Protein AF-A0A968NFL7-F1 (afdb_monomer_lite)

Secondary structure (DSSP, 8-state):
-EEEEEE--THHHHTTSPPS-BTB----HHHHHHHHHHTHHHHGGG---HHHHHHHHHHHTSSS-EEEEEEEEE--S-SS--SSHHHHHHHHT--HHHHHHHHHHHHS--TT-SSPPPPGGGEEEEEEB-TTS-B--TT-HHHHHHHHHHHHHHHHHH-TTPEEEEE-----------

Sequence (178 aa):
MNILICNVGSSDLDAGIPAMPAGSTRLSERERAQQVLAAYVRYREQITLPLMSKALGYVQQQPGELLLLVLVASNQADAEPPVGTAEHRHWSSDTCYTAQVVQQRLTEQVVGQAWPPVPLERVVIWEIRDADGDGRNPTDYDGVRRFFERELAELRARYPAATAFLEVTRGTKGADMR

Foldseek 3Di:
DAEEEEEQALVQAPQFDPDDPDPPDRQFSVRVLVVCLVVVVVCLQRRDRVLVLVRQLVRVPDPDDHQAYEYEWFAQPDPDQDPDPVSNNQNSRTCPSVLVSVLVSQQDDDPPRPDDRDPSVRYYYHYQAAPVRGTDRPVPVVSSVVSCVVVVVVVCVVCVPYHYDYRDDDDDPDDPPD

Structure (mmCIF, N/CA/C/O backbone):
data_AF-A0A968NFL7-F1
#
_entry.id   AF-A0A968NFL7-F1
#
loop_
_atom_site.group_PDB
_atom_site.id
_atom_site.type_symbol
_atom_site.label_atom_id
_atom_site.label_alt_id
_atom_site.label_comp_id
_atom_site.label_asym_id
_atom_site.label_entity_id
_atom_site.label_seq_id
_atom_site.pdbx_PDB_ins_code
_atom_site.Cartn_x
_atom_site.Cartn_y
_atom_site.Cartn_z
_atom_site.occupancy
_atom_site.B_iso_or_equiv
_atom_site.auth_seq_id
_atom_site.auth_comp_id
_atom_site.auth_asym_id
_atom_site.auth_atom_id
_atom_site.pdbx_PDB_model_num
ATOM 1 N N . MET A 1 1 ? -13.145 -0.629 16.054 1.00 92.44 1 MET A N 1
ATOM 2 C CA . MET A 1 1 ? -12.173 -1.498 15.360 1.00 92.44 1 MET A CA 1
ATOM 3 C C . MET A 1 1 ? -12.258 -1.112 13.907 1.00 92.44 1 MET A C 1
ATOM 5 O O . MET A 1 1 ? -13.345 -1.195 13.347 1.00 92.44 1 MET A O 1
ATOM 9 N N . ASN A 1 2 ? -11.169 -0.613 13.346 1.00 96.12 2 ASN A N 1
ATOM 10 C CA . ASN A 1 2 ? -11.185 0.097 12.077 1.00 96.12 2 ASN A CA 1
ATOM 11 C C . ASN A 1 2 ? -10.310 -0.640 11.068 1.00 96.12 2 ASN A C 1
ATOM 13 O O . ASN A 1 2 ? -9.245 -1.147 11.421 1.00 96.12 2 ASN A O 1
ATOM 17 N N . ILE A 1 3 ? -10.770 -0.696 9.825 1.00 97.44 3 ILE A N 1
ATOM 18 C CA . ILE A 1 3 ? -10.007 -1.190 8.682 1.00 97.44 3 ILE A CA 1
ATOM 19 C C . ILE A 1 3 ? -9.899 -0.045 7.689 1.00 97.44 3 ILE A C 1
ATOM 21 O O . ILE A 1 3 ? -10.904 0.595 7.391 1.00 97.44 3 ILE A O 1
ATOM 25 N N . LEU A 1 4 ? -8.701 0.217 7.184 1.00 96.19 4 LEU A N 1
ATOM 26 C CA . LEU A 1 4 ? -8.469 1.192 6.125 1.00 96.19 4 LEU A CA 1
ATOM 27 C C . LEU A 1 4 ? -8.097 0.450 4.842 1.00 96.19 4 LEU A C 1
ATOM 29 O O . LEU A 1 4 ? -7.179 -0.359 4.861 1.00 96.19 4 LEU A O 1
ATOM 33 N N . ILE A 1 5 ? -8.792 0.727 3.743 1.00 95.88 5 ILE A N 1
ATOM 34 C CA . ILE A 1 5 ? -8.500 0.181 2.415 1.00 95.88 5 ILE A CA 1
ATOM 35 C C . ILE A 1 5 ? -8.077 1.338 1.516 1.00 95.88 5 ILE A C 1
ATOM 37 O O . ILE A 1 5 ? -8.849 2.280 1.335 1.00 95.88 5 ILE A O 1
ATOM 41 N N . CYS A 1 6 ? -6.867 1.265 0.967 1.00 92.75 6 CYS A N 1
ATOM 42 C CA . CYS A 1 6 ? -6.278 2.305 0.131 1.00 92.75 6 CYS A CA 1
ATOM 43 C C . CYS A 1 6 ? -5.851 1.752 -1.219 1.00 92.75 6 CYS A C 1
ATOM 45 O O . CYS A 1 6 ? -5.170 0.730 -1.280 1.00 92.75 6 CYS A O 1
ATOM 47 N N . ASN A 1 7 ? -6.181 2.471 -2.289 1.00 89.31 7 ASN A N 1
ATOM 48 C CA . ASN A 1 7 ? -5.578 2.207 -3.588 1.00 89.31 7 ASN A CA 1
ATOM 49 C C . ASN A 1 7 ? -4.167 2.790 -3.615 1.00 89.31 7 ASN A C 1
ATOM 51 O O . ASN A 1 7 ? -3.955 3.937 -3.229 1.00 89.31 7 ASN A O 1
ATOM 55 N N . VAL A 1 8 ? -3.207 2.011 -4.099 1.00 87.75 8 VAL A N 1
ATOM 56 C CA . VAL A 1 8 ? -1.834 2.473 -4.284 1.00 87.75 8 VAL A CA 1
ATOM 57 C C . VAL A 1 8 ? -1.703 3.103 -5.665 1.00 87.75 8 VAL A C 1
ATOM 59 O O . VAL A 1 8 ? -1.974 2.454 -6.678 1.00 87.75 8 VAL A O 1
ATOM 62 N N . GLY A 1 9 ? -1.265 4.361 -5.703 1.00 78.31 9 GLY A N 1
ATOM 63 C CA . GLY A 1 9 ? -1.011 5.107 -6.935 1.00 78.31 9 GLY A CA 1
ATOM 64 C C . GLY A 1 9 ? 0.409 5.669 -7.005 1.00 78.31 9 GLY A C 1
ATOM 65 O O . GLY A 1 9 ? 1.085 5.833 -5.992 1.00 78.31 9 GLY A O 1
ATOM 66 N N . SER A 1 10 ? 0.849 6.036 -8.212 1.00 71.81 10 SER A N 1
ATOM 67 C CA . SER A 1 10 ? 2.199 6.577 -8.459 1.00 71.81 10 SER A CA 1
ATOM 68 C C . SER A 1 10 ? 2.503 7.868 -7.686 1.00 71.81 10 SER A C 1
ATOM 70 O O . SER A 1 10 ? 3.653 8.152 -7.341 1.00 71.81 10 SER A O 1
ATOM 72 N N . SER A 1 11 ? 1.460 8.641 -7.365 1.00 73.31 11 SER A N 1
ATOM 73 C CA . SER A 1 11 ? 1.576 9.910 -6.645 1.00 73.31 11 SER A CA 1
ATOM 74 C C . SER A 1 11 ? 2.112 9.766 -5.221 1.00 73.31 11 SER A C 1
ATOM 76 O O . SER A 1 11 ? 2.626 10.747 -4.683 1.00 73.31 11 SER A O 1
ATOM 78 N N . ASP A 1 12 ? 2.047 8.574 -4.618 1.00 70.62 12 ASP A N 1
ATOM 79 C CA . ASP A 1 12 ? 2.616 8.348 -3.287 1.00 70.62 12 ASP A CA 1
ATOM 80 C C . ASP A 1 12 ? 4.156 8.391 -3.273 1.00 70.62 12 ASP A C 1
ATOM 82 O O . ASP A 1 12 ? 4.751 8.673 -2.229 1.00 70.62 12 ASP A O 1
ATOM 86 N N . LEU A 1 13 ? 4.800 8.193 -4.432 1.00 73.69 13 LEU A N 1
ATOM 87 C CA . LEU A 1 13 ? 6.257 8.282 -4.608 1.00 73.69 13 LEU A CA 1
ATOM 88 C C . LEU A 1 13 ? 6.714 9.544 -5.364 1.00 73.69 13 LEU A C 1
ATOM 90 O O . LEU A 1 13 ? 7.896 9.882 -5.333 1.00 73.69 13 LEU A O 1
ATOM 94 N N . ASP A 1 14 ? 5.808 10.247 -6.054 1.00 66.31 14 ASP A N 1
ATOM 95 C CA . ASP A 1 14 ? 6.144 11.408 -6.903 1.00 66.31 14 ASP A CA 1
ATOM 96 C C . ASP A 1 14 ? 6.576 12.649 -6.109 1.00 66.31 14 ASP A C 1
ATOM 98 O O . ASP A 1 14 ? 7.376 13.457 -6.585 1.00 66.31 14 ASP A O 1
ATOM 102 N N . ALA A 1 15 ? 6.067 12.813 -4.888 1.00 55.12 15 ALA A N 1
ATOM 103 C CA . ALA A 1 15 ? 6.338 13.979 -4.057 1.00 55.12 15 ALA A CA 1
ATOM 104 C C . ALA A 1 15 ? 7.567 13.753 -3.162 1.00 55.12 15 ALA A C 1
ATOM 106 O O . ALA A 1 15 ? 7.431 13.442 -1.980 1.00 55.12 15 ALA A O 1
ATOM 107 N N . GLY A 1 16 ? 8.768 13.934 -3.717 1.00 53.50 16 GLY A N 1
ATOM 108 C CA . GLY A 1 16 ? 9.985 14.130 -2.915 1.00 53.50 16 GLY A CA 1
ATOM 109 C C . GLY A 1 16 ? 11.213 13.343 -3.357 1.00 53.50 16 GLY A C 1
ATOM 110 O O . GLY A 1 16 ? 12.323 13.746 -3.017 1.00 53.50 16 GLY A O 1
ATOM 111 N N . ILE A 1 17 ? 11.051 12.281 -4.149 1.00 64.25 17 ILE A N 1
ATOM 112 C CA . ILE A 1 17 ? 12.184 11.522 -4.689 1.00 64.25 17 ILE A CA 1
ATOM 113 C C . ILE A 1 17 ? 12.737 12.301 -5.894 1.00 64.25 17 ILE A C 1
ATOM 115 O O . ILE A 1 17 ? 11.985 12.528 -6.847 1.00 64.25 17 ILE A O 1
ATOM 119 N N . PRO A 1 18 ? 14.012 12.750 -5.880 1.00 55.53 18 PRO A N 1
ATOM 120 C CA . PRO A 1 18 ? 14.609 13.464 -6.998 1.00 55.53 18 PRO A CA 1
ATOM 121 C C . PRO A 1 18 ? 14.381 12.695 -8.291 1.00 55.53 18 PRO A C 1
ATOM 123 O O . PRO A 1 18 ? 14.526 11.469 -8.310 1.00 55.53 18 PRO A O 1
ATOM 126 N N . ALA A 1 19 ? 14.069 13.416 -9.371 1.00 56.41 19 ALA A N 1
ATOM 127 C CA . ALA A 1 19 ? 14.115 12.829 -10.699 1.00 56.41 19 ALA A CA 1
ATOM 128 C C . ALA A 1 19 ? 15.461 12.107 -10.837 1.00 56.41 19 ALA A C 1
ATOM 130 O O . ALA A 1 19 ? 16.521 12.706 -10.623 1.00 56.41 19 ALA A O 1
ATOM 131 N N . MET A 1 20 ? 15.402 10.807 -11.127 1.00 53.69 20 MET A N 1
ATOM 132 C CA . MET A 1 20 ? 16.585 10.023 -11.464 1.00 53.69 20 MET A CA 1
ATOM 133 C C . MET A 1 20 ? 17.399 10.781 -12.527 1.00 53.69 20 MET A C 1
ATOM 135 O O . MET A 1 20 ? 16.803 11.531 -13.307 1.00 53.69 20 MET A O 1
ATOM 139 N N . PRO A 1 21 ? 18.743 10.659 -12.530 1.00 48.69 21 PRO A N 1
ATOM 140 C CA . PRO A 1 21 ? 19.649 11.558 -13.242 1.00 48.69 21 PRO A CA 1
ATOM 141 C C . PRO A 1 21 ? 19.127 11.953 -14.625 1.00 48.69 21 PRO A C 1
ATOM 143 O O . PRO A 1 21 ? 18.772 11.083 -15.428 1.00 48.69 21 PRO A O 1
ATOM 146 N N . ALA A 1 22 ? 19.066 13.264 -14.883 1.00 39.91 22 ALA A N 1
ATOM 147 C CA . ALA A 1 22 ? 18.628 13.818 -16.158 1.00 39.91 22 ALA A CA 1
ATOM 148 C C . ALA A 1 22 ? 19.474 13.209 -17.289 1.00 39.91 22 ALA A C 1
ATOM 150 O O . ALA A 1 22 ? 20.675 13.454 -17.368 1.00 39.91 22 ALA A O 1
ATOM 151 N N . GLY A 1 23 ? 18.857 12.359 -18.112 1.00 44.19 23 GLY A N 1
ATOM 152 C CA . GLY A 1 23 ? 19.540 11.550 -19.130 1.00 44.19 23 GLY A CA 1
ATOM 153 C C . GLY A 1 23 ? 19.205 10.059 -19.067 1.00 44.19 23 GLY A C 1
ATOM 154 O O . GLY A 1 23 ? 19.387 9.358 -20.058 1.00 44.19 23 GLY A O 1
ATOM 155 N N . SER A 1 24 ? 18.652 9.578 -17.951 1.00 47.16 24 SER A N 1
ATOM 156 C CA . SER A 1 24 ? 17.962 8.287 -17.918 1.00 47.16 24 SER A CA 1
ATOM 157 C C . SER A 1 24 ? 16.611 8.426 -18.624 1.00 47.16 24 SER A C 1
ATOM 159 O O . SER A 1 24 ? 15.865 9.379 -18.393 1.00 47.16 24 SER A O 1
ATOM 161 N N . THR A 1 25 ? 16.307 7.512 -19.544 1.00 52.31 25 THR A N 1
ATOM 162 C CA . THR A 1 25 ? 14.960 7.338 -20.100 1.00 52.31 25 THR A CA 1
ATOM 163 C C . THR A 1 25 ? 13.935 7.381 -18.971 1.00 52.31 25 THR A C 1
ATOM 165 O O . THR A 1 25 ? 14.189 6.834 -17.901 1.00 52.31 25 THR A O 1
ATOM 168 N N . ARG A 1 26 ? 12.807 8.066 -19.194 1.00 69.31 26 ARG A N 1
ATOM 169 C CA . ARG A 1 26 ? 11.723 8.248 -18.218 1.00 69.31 26 ARG A CA 1
ATOM 170 C C . ARG A 1 26 ? 11.315 6.868 -17.683 1.00 69.31 26 ARG A C 1
ATOM 172 O O . ARG A 1 26 ? 10.611 6.150 -18.384 1.00 69.31 26 ARG A O 1
ATOM 179 N N . LEU A 1 27 ? 11.836 6.489 -16.512 1.00 73.81 27 LEU A N 1
ATOM 180 C CA . LEU A 1 27 ? 11.576 5.185 -15.904 1.00 73.81 27 LEU A CA 1
ATOM 181 C C . LEU A 1 27 ? 10.069 5.015 -15.751 1.00 73.81 27 LEU A C 1
ATOM 183 O O . LEU A 1 27 ? 9.362 5.972 -15.418 1.00 73.81 27 LEU A O 1
ATOM 187 N N . SER A 1 28 ? 9.591 3.807 -16.006 1.00 84.06 28 SER A N 1
ATOM 188 C CA . SER A 1 28 ? 8.212 3.450 -15.718 1.00 84.06 28 SER A CA 1
ATOM 189 C C . SER A 1 28 ? 7.932 3.446 -14.212 1.00 84.06 28 SER A C 1
ATOM 191 O O . SER A 1 28 ? 8.858 3.484 -13.397 1.00 84.06 28 SER A O 1
ATOM 193 N N . GLU A 1 29 ? 6.654 3.407 -13.826 1.00 86.00 29 GLU A N 1
ATOM 194 C CA . GLU A 1 29 ? 6.265 3.359 -12.411 1.00 86.00 29 GLU A CA 1
ATOM 195 C C . GLU A 1 29 ? 6.878 2.144 -11.719 1.00 86.00 29 GLU A C 1
ATOM 197 O O . GLU A 1 29 ? 7.522 2.280 -10.677 1.00 86.00 29 GLU A O 1
ATOM 202 N N . ARG A 1 30 ? 6.751 0.978 -12.360 1.00 87.94 30 ARG A N 1
ATOM 203 C CA . ARG A 1 30 ? 7.283 -0.289 -11.867 1.00 87.94 30 ARG A CA 1
ATOM 204 C C . ARG A 1 30 ? 8.796 -0.215 -11.648 1.00 87.94 30 ARG A C 1
ATOM 206 O O . ARG A 1 30 ? 9.269 -0.505 -10.551 1.00 87.94 30 ARG A O 1
ATOM 213 N N . GLU A 1 31 ? 9.552 0.236 -12.651 1.00 86.69 31 GLU A N 1
ATOM 214 C CA . GLU A 1 31 ? 11.018 0.356 -12.570 1.00 86.69 31 GLU A CA 1
ATOM 215 C C . GLU A 1 31 ? 11.456 1.370 -11.511 1.00 86.69 31 GLU A C 1
ATOM 217 O O . GLU A 1 31 ? 12.398 1.131 -10.751 1.00 86.69 31 GLU A O 1
ATOM 222 N N . ARG A 1 32 ? 10.767 2.513 -11.439 1.00 86.19 32 ARG A N 1
ATOM 223 C CA . ARG A 1 32 ? 11.049 3.547 -10.445 1.00 86.19 32 ARG A CA 1
ATOM 224 C C . ARG A 1 32 ? 10.835 3.008 -9.035 1.00 86.19 32 ARG A C 1
ATOM 226 O O . ARG A 1 32 ? 11.717 3.156 -8.193 1.00 86.19 32 ARG A O 1
ATOM 233 N N . ALA A 1 33 ? 9.703 2.358 -8.781 1.00 89.69 33 ALA A N 1
ATOM 234 C CA . ALA A 1 33 ? 9.397 1.782 -7.480 1.00 89.69 33 ALA A CA 1
ATOM 235 C C . ALA A 1 33 ? 10.380 0.665 -7.097 1.00 89.69 33 ALA A C 1
ATOM 237 O O . ALA A 1 33 ? 10.831 0.629 -5.955 1.00 89.69 33 ALA A O 1
ATOM 238 N N . GLN A 1 34 ? 10.797 -0.182 -8.046 1.00 90.75 34 GLN A N 1
ATOM 239 C CA . GLN A 1 34 ? 11.845 -1.187 -7.819 1.00 90.75 34 GLN A CA 1
ATOM 240 C C . GLN A 1 34 ? 13.178 -0.553 -7.401 1.00 90.75 34 GLN A C 1
ATOM 242 O O . GLN A 1 34 ? 13.811 -1.018 -6.453 1.00 90.75 34 GLN A O 1
ATOM 247 N N . GLN A 1 35 ? 13.608 0.522 -8.069 1.00 89.00 35 GLN A N 1
ATOM 248 C CA . GLN A 1 35 ? 14.843 1.224 -7.705 1.00 89.00 35 GLN A CA 1
ATOM 249 C C . GLN A 1 35 ? 14.745 1.890 -6.332 1.00 89.00 35 GLN A C 1
ATOM 251 O O . GLN A 1 35 ? 15.689 1.817 -5.543 1.00 89.00 35 GLN A O 1
ATOM 256 N N . VAL A 1 36 ? 13.603 2.513 -6.030 1.00 89.38 36 VAL A N 1
ATOM 257 C CA . VAL A 1 36 ? 13.347 3.106 -4.714 1.00 89.38 36 VAL A CA 1
ATOM 258 C C . VAL A 1 36 ? 13.368 2.031 -3.636 1.00 89.38 36 VAL A C 1
ATOM 260 O O . VAL A 1 36 ? 14.016 2.238 -2.618 1.00 89.38 36 VAL A O 1
ATOM 263 N N . LEU A 1 37 ? 12.739 0.878 -3.867 1.00 91.25 37 LEU A N 1
ATOM 264 C CA . LEU A 1 37 ? 12.738 -0.246 -2.933 1.00 91.25 37 LEU A CA 1
ATOM 265 C C . LEU A 1 37 ? 14.157 -0.788 -2.701 1.00 91.25 37 LEU A C 1
ATOM 267 O O . LEU A 1 37 ? 14.580 -0.952 -1.558 1.00 91.25 37 LEU A O 1
ATOM 271 N N . ALA A 1 38 ? 14.932 -0.987 -3.770 1.00 91.69 38 ALA A N 1
ATOM 272 C CA . ALA A 1 38 ? 16.313 -1.468 -3.685 1.00 91.69 38 ALA A CA 1
ATOM 273 C C . ALA A 1 38 ? 17.245 -0.495 -2.938 1.00 91.69 38 ALA A C 1
ATOM 275 O O . ALA A 1 38 ? 18.203 -0.916 -2.290 1.00 91.69 38 ALA A O 1
ATOM 276 N N . ALA A 1 39 ? 16.963 0.806 -3.004 1.00 90.00 39 ALA A N 1
ATOM 277 C CA . ALA A 1 39 ? 17.716 1.858 -2.329 1.00 90.00 39 ALA A CA 1
ATOM 278 C C . ALA A 1 39 ? 16.895 2.547 -1.224 1.00 90.00 39 ALA A C 1
ATOM 280 O O . ALA A 1 39 ? 17.114 3.723 -0.931 1.00 90.00 39 ALA A O 1
ATOM 281 N N . TYR A 1 40 ? 15.973 1.824 -0.581 1.00 90.12 40 TYR A N 1
ATOM 282 C CA . TYR A 1 40 ? 14.962 2.411 0.304 1.00 90.12 40 TYR A CA 1
ATOM 283 C C . TYR A 1 40 ? 15.561 3.289 1.410 1.00 90.12 40 TYR A C 1
ATOM 285 O O . TYR A 1 40 ? 15.124 4.421 1.610 1.00 90.12 40 TYR A O 1
ATOM 293 N N . VAL A 1 41 ? 16.632 2.833 2.070 1.00 90.19 41 VAL A N 1
ATOM 294 C CA . VAL A 1 41 ? 17.308 3.589 3.144 1.00 90.19 41 VAL A CA 1
ATOM 295 C C . VAL A 1 41 ? 17.763 4.979 2.682 1.00 90.19 41 VAL A C 1
ATOM 297 O O . VAL A 1 41 ? 17.712 5.926 3.463 1.00 90.19 41 VAL A O 1
ATOM 300 N N . ARG A 1 42 ? 18.165 5.122 1.413 1.00 87.56 42 ARG A N 1
ATOM 301 C CA . ARG A 1 42 ? 18.588 6.400 0.823 1.00 87.56 42 ARG A CA 1
ATOM 302 C C . ARG A 1 42 ? 17.417 7.360 0.616 1.00 87.56 42 ARG A C 1
ATOM 304 O O . ARG A 1 42 ? 17.612 8.570 0.697 1.00 87.56 42 ARG A O 1
ATOM 311 N N . TYR A 1 43 ? 16.234 6.832 0.311 1.00 86.06 43 TYR A N 1
ATOM 312 C CA . TYR A 1 43 ? 15.079 7.622 -0.114 1.00 86.06 43 TYR A CA 1
ATOM 313 C C . TYR A 1 43 ? 14.002 7.781 0.964 1.00 86.06 43 TYR A C 1
ATOM 315 O O . TYR A 1 43 ? 13.178 8.678 0.844 1.00 86.06 43 TYR A O 1
ATOM 323 N N . ARG A 1 44 ? 14.003 6.976 2.033 1.00 87.00 44 ARG A N 1
ATOM 324 C CA . ARG A 1 44 ? 12.902 6.898 3.015 1.00 87.00 44 ARG A CA 1
ATOM 325 C C . ARG A 1 44 ? 12.453 8.231 3.625 1.00 87.00 44 ARG A C 1
ATOM 327 O O . ARG A 1 44 ? 11.265 8.413 3.870 1.00 87.00 44 ARG A O 1
ATOM 334 N N . GLU A 1 45 ? 13.370 9.177 3.835 1.00 85.06 45 GLU A N 1
ATOM 335 C CA . GLU A 1 45 ? 13.054 10.509 4.384 1.00 85.06 45 GLU A CA 1
ATOM 336 C C . GLU A 1 45 ? 12.332 11.417 3.375 1.00 85.06 45 GLU A C 1
ATOM 338 O O . GLU A 1 45 ? 11.653 12.362 3.761 1.00 85.06 45 GLU A O 1
ATOM 343 N N . GLN A 1 46 ? 12.452 11.113 2.083 1.00 84.12 46 GLN A N 1
ATOM 344 C CA . GLN A 1 46 ? 11.829 11.845 0.980 1.00 84.12 46 GLN A CA 1
ATOM 345 C C . GLN A 1 46 ? 10.461 11.267 0.588 1.00 84.12 46 GLN A C 1
ATOM 347 O O . GLN A 1 46 ? 9.739 11.883 -0.191 1.00 84.12 46 GLN A O 1
ATOM 352 N N . ILE A 1 47 ? 10.089 10.091 1.107 1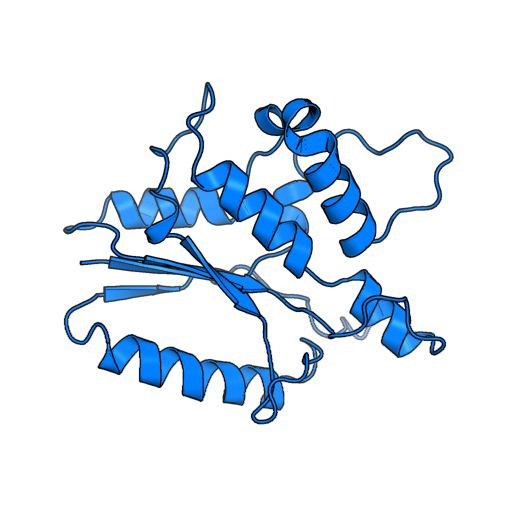.00 85.38 47 ILE A N 1
ATOM 353 C CA . ILE A 1 47 ? 8.806 9.443 0.816 1.00 85.38 47 ILE A CA 1
ATOM 354 C C . ILE A 1 47 ? 7.734 10.035 1.736 1.00 85.38 47 ILE A C 1
ATOM 356 O O . ILE A 1 47 ? 7.771 9.836 2.956 1.00 85.38 47 ILE A O 1
ATOM 360 N N . THR A 1 48 ? 6.779 10.757 1.143 1.00 78.62 48 THR A N 1
ATOM 361 C CA . THR A 1 48 ? 5.788 11.574 1.867 1.00 78.62 48 THR A CA 1
ATOM 362 C C . THR A 1 48 ? 4.368 10.996 1.897 1.00 78.62 48 THR A C 1
ATOM 364 O O . THR A 1 48 ? 3.562 11.469 2.693 1.00 78.62 48 THR A O 1
ATOM 367 N N . LEU A 1 49 ? 4.058 9.967 1.095 1.00 85.25 49 LEU A N 1
ATOM 368 C CA . LEU A 1 49 ? 2.764 9.253 1.063 1.00 85.25 49 LEU A CA 1
ATOM 369 C C . LEU A 1 49 ? 1.508 10.159 1.054 1.00 85.25 49 LEU A C 1
ATOM 371 O O . LEU A 1 49 ? 0.589 9.934 1.850 1.00 85.25 49 LEU A O 1
ATOM 375 N N . PRO A 1 50 ? 1.435 11.226 0.240 1.00 77.38 50 PRO A N 1
ATOM 376 C CA . PRO A 1 50 ? 0.427 12.280 0.374 1.00 77.38 50 PRO A CA 1
ATOM 377 C C . PRO A 1 50 ? -1.035 11.812 0.314 1.00 77.38 50 PRO A C 1
ATOM 379 O O . PRO A 1 50 ? -1.892 12.476 0.911 1.00 77.38 50 PRO A O 1
ATOM 382 N N . LEU A 1 51 ? -1.340 10.715 -0.390 1.00 78.12 51 LEU A N 1
ATOM 383 C CA . LEU A 1 51 ? -2.708 10.194 -0.486 1.00 78.12 51 LEU A CA 1
ATOM 384 C C . LEU A 1 51 ? -3.072 9.449 0.801 1.00 78.12 51 LEU A C 1
ATOM 386 O O . LEU A 1 51 ? -4.037 9.788 1.491 1.00 78.12 51 LEU A O 1
ATOM 390 N N . MET A 1 52 ? -2.221 8.507 1.194 1.00 83.25 52 MET A N 1
ATOM 391 C CA . MET A 1 52 ? -2.457 7.652 2.353 1.00 83.25 52 MET A CA 1
ATOM 392 C C . MET A 1 52 ? -2.349 8.360 3.699 1.00 83.25 52 MET A C 1
ATOM 394 O O . MET A 1 52 ? -3.093 8.039 4.624 1.00 83.25 52 MET A O 1
ATOM 398 N N . SER A 1 53 ? -1.474 9.356 3.800 1.00 82.88 53 SER A N 1
ATOM 399 C CA . SER A 1 53 ? -1.262 10.172 5.001 1.00 82.88 53 SER A CA 1
ATOM 400 C C . SER A 1 53 ? -2.561 10.726 5.586 1.00 82.88 53 SER A C 1
ATOM 402 O O . SER A 1 53 ? -2.798 10.684 6.793 1.00 82.88 53 SER A O 1
ATOM 404 N N . LYS A 1 54 ? -3.430 11.247 4.711 1.00 85.44 54 LYS A N 1
ATOM 405 C CA . LYS A 1 54 ? -4.687 11.891 5.105 1.00 85.44 54 LYS A CA 1
ATOM 406 C C . LYS A 1 54 ? -5.710 10.869 5.576 1.00 85.44 54 LYS A C 1
ATOM 408 O O . LYS A 1 54 ? -6.345 11.076 6.607 1.00 85.44 54 LYS A O 1
ATOM 413 N N . ALA A 1 55 ? -5.849 9.772 4.835 1.00 89.25 55 ALA A N 1
ATOM 414 C CA . ALA A 1 55 ? -6.773 8.701 5.178 1.00 89.25 55 ALA A CA 1
ATOM 415 C C . ALA A 1 55 ? -6.371 8.019 6.491 1.00 89.25 55 ALA A C 1
ATOM 417 O O . ALA A 1 55 ? -7.207 7.842 7.375 1.00 89.25 55 ALA A O 1
ATOM 418 N N . LEU A 1 56 ? -5.081 7.722 6.662 1.00 90.69 56 LEU A N 1
ATOM 419 C CA . LEU A 1 56 ? -4.557 7.125 7.885 1.00 90.69 56 LEU A CA 1
ATOM 420 C C . LEU A 1 56 ? -4.734 8.053 9.090 1.00 90.69 56 LEU A C 1
ATOM 422 O O . LEU A 1 56 ? -5.260 7.618 10.114 1.00 90.69 56 LEU A O 1
ATOM 426 N N . GLY A 1 57 ? -4.381 9.335 8.946 1.00 89.19 57 GLY A N 1
ATOM 427 C CA . GLY A 1 57 ? -4.590 10.330 9.995 1.00 89.19 57 GLY A CA 1
ATOM 428 C C . GLY A 1 57 ? -6.062 10.461 10.397 1.00 89.19 57 GLY A C 1
ATOM 429 O O . GLY A 1 57 ? -6.371 10.514 11.584 1.00 89.19 57 GLY A O 1
ATOM 430 N N . TYR A 1 58 ? -6.985 10.438 9.430 1.00 90.19 58 TYR A N 1
ATOM 431 C CA . TYR A 1 58 ? -8.422 10.458 9.707 1.00 90.19 58 TYR A CA 1
ATOM 432 C C . TYR A 1 58 ? -8.897 9.204 10.456 1.00 90.19 58 TYR A C 1
ATOM 434 O O . TYR A 1 58 ? -9.610 9.328 11.451 1.00 90.19 58 TYR A O 1
ATOM 442 N N . VAL A 1 59 ? -8.501 8.003 10.013 1.00 92.50 59 VAL A N 1
ATOM 443 C CA . VAL A 1 59 ? -8.919 6.733 10.637 1.00 92.50 59 VAL A CA 1
ATOM 444 C C . VAL A 1 59 ? -8.382 6.597 12.060 1.00 92.50 59 VAL A C 1
ATOM 446 O O . VAL A 1 59 ? -9.096 6.115 12.937 1.00 92.50 59 VAL A O 1
ATOM 449 N N . GLN A 1 60 ? -7.160 7.060 12.318 1.00 90.56 60 GLN A N 1
ATOM 450 C CA . GLN A 1 60 ? -6.570 7.053 13.660 1.00 90.56 60 GLN A CA 1
ATOM 451 C C . GLN A 1 60 ? -7.253 8.029 14.631 1.00 90.56 60 GLN A C 1
ATOM 453 O O . GLN A 1 60 ? -7.134 7.860 15.841 1.00 90.56 60 GLN A O 1
ATOM 458 N N . GLN A 1 61 ? -7.990 9.022 14.124 1.00 91.38 61 GLN A N 1
ATOM 459 C CA . GLN A 1 61 ? -8.823 9.912 14.940 1.00 91.38 61 GLN A CA 1
ATOM 460 C C . GLN A 1 61 ? -10.212 9.326 15.237 1.00 91.38 61 GLN A C 1
ATOM 462 O O . GLN A 1 61 ? -10.942 9.879 16.060 1.00 91.38 61 GLN A O 1
ATOM 467 N N . GLN A 1 62 ? -10.601 8.227 14.582 1.00 93.88 62 GLN A N 1
ATOM 468 C CA . GLN A 1 62 ? -11.891 7.585 14.825 1.00 93.88 62 GLN A CA 1
ATOM 469 C C . GLN A 1 62 ? -11.849 6.703 16.079 1.00 93.88 62 GLN A C 1
ATOM 471 O O . GLN A 1 62 ? -10.807 6.128 16.398 1.00 93.88 62 GLN A O 1
ATOM 476 N N . PRO A 1 63 ? -12.984 6.519 16.779 1.00 92.50 63 PRO A N 1
ATOM 477 C CA . PRO A 1 63 ? -13.058 5.583 17.891 1.00 92.50 63 PRO A CA 1
ATOM 478 C C . PRO A 1 63 ? -12.645 4.160 17.490 1.00 92.50 63 PRO A C 1
ATOM 480 O O . PRO A 1 63 ? -13.131 3.587 16.511 1.00 92.50 63 PRO A O 1
ATOM 483 N N . GLY A 1 64 ? -11.787 3.559 18.312 1.00 91.88 64 GLY A N 1
ATOM 484 C CA . GLY A 1 64 ? -11.309 2.192 18.1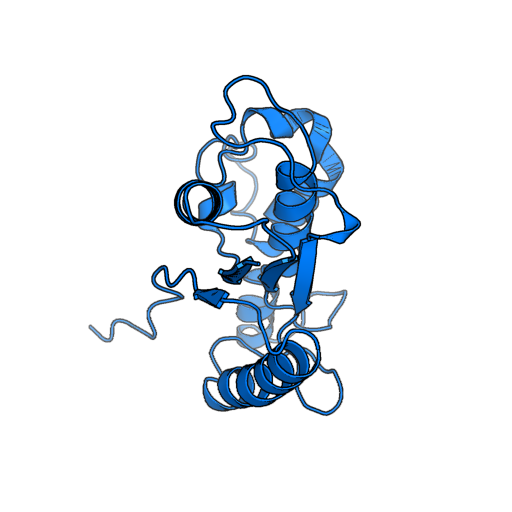44 1.00 91.88 64 GLY A CA 1
ATOM 485 C C . GLY A 1 64 ? -9.983 2.077 17.393 1.00 91.88 64 GLY A C 1
ATOM 486 O O . GLY A 1 64 ? -9.545 2.961 16.673 1.00 91.88 64 GLY A O 1
ATOM 487 N N . GLU A 1 65 ? -9.334 0.938 17.588 1.00 93.62 65 GLU A N 1
ATOM 488 C CA . GLU A 1 65 ? -8.011 0.657 17.038 1.00 93.62 65 GLU A CA 1
ATOM 489 C C . GLU A 1 65 ? -8.047 0.372 15.529 1.00 93.62 65 GLU A C 1
ATOM 491 O O . GLU A 1 65 ? -8.979 -0.280 15.043 1.00 93.62 65 GLU A O 1
ATOM 496 N N . LEU A 1 66 ? -7.007 0.810 14.808 1.00 95.00 66 LEU A N 1
ATOM 497 C CA . LEU A 1 66 ? -6.713 0.347 13.451 1.00 95.00 66 LEU A CA 1
ATOM 498 C C . LEU A 1 66 ? -6.244 -1.113 13.507 1.00 95.00 66 LEU A C 1
ATOM 500 O O . LEU A 1 66 ? -5.124 -1.407 13.933 1.00 95.00 66 LEU A O 1
ATOM 504 N N . LEU A 1 67 ? -7.116 -2.018 13.072 1.00 96.50 67 LEU A N 1
ATOM 505 C CA . LEU A 1 67 ? -6.846 -3.452 13.019 1.00 96.50 67 LEU A CA 1
ATOM 506 C C . LEU A 1 67 ? -6.040 -3.849 11.788 1.00 96.50 67 LEU A C 1
ATOM 508 O O . LEU A 1 67 ? -5.180 -4.719 11.879 1.00 96.50 67 LEU A O 1
ATOM 512 N N . LEU A 1 68 ? -6.376 -3.259 10.641 1.00 97.44 68 LEU A N 1
ATOM 513 C CA . LEU A 1 68 ? -5.840 -3.652 9.347 1.00 97.44 68 LEU A CA 1
ATOM 514 C C . LEU A 1 68 ? -5.799 -2.449 8.404 1.00 97.44 68 LEU A C 1
ATOM 516 O O . LEU A 1 68 ? -6.755 -1.675 8.321 1.00 97.44 68 LEU A O 1
ATOM 520 N N . LEU A 1 69 ? -4.702 -2.328 7.675 1.00 96.88 69 LEU A N 1
ATOM 521 C CA . LEU A 1 69 ? -4.506 -1.431 6.554 1.00 96.88 69 LEU A CA 1
ATOM 522 C C . LEU A 1 69 ? -4.267 -2.295 5.316 1.00 96.88 69 LEU A C 1
ATOM 524 O O . LEU A 1 69 ? -3.329 -3.087 5.267 1.00 96.88 69 LEU A O 1
ATOM 528 N N . VAL A 1 70 ? -5.140 -2.155 4.331 1.00 97.31 70 VAL A N 1
ATOM 529 C CA . VAL A 1 70 ? -5.102 -2.881 3.068 1.00 97.31 70 VAL A CA 1
ATOM 530 C C . VAL A 1 70 ? -4.592 -1.942 1.982 1.00 97.31 70 VAL A C 1
ATOM 532 O O . VAL A 1 70 ? -5.193 -0.898 1.733 1.00 97.31 70 VAL A O 1
ATOM 535 N N . LEU A 1 71 ? -3.497 -2.321 1.333 1.00 95.31 71 LEU A N 1
ATOM 536 C CA . LEU A 1 71 ? -2.924 -1.645 0.174 1.00 95.31 71 LEU A CA 1
ATOM 537 C C . LEU A 1 71 ? -3.336 -2.396 -1.087 1.00 95.31 71 LEU A C 1
ATOM 539 O O . LEU A 1 71 ? -2.861 -3.502 -1.321 1.00 95.31 71 LEU A O 1
ATOM 543 N N . VAL A 1 72 ? -4.212 -1.817 -1.897 1.00 93.50 72 VAL A N 1
ATOM 544 C CA . VAL A 1 72 ? -4.652 -2.422 -3.155 1.00 93.50 72 VAL A CA 1
ATOM 545 C C . VAL A 1 72 ? -3.727 -1.975 -4.278 1.00 93.50 72 VAL A C 1
ATOM 547 O O . VAL A 1 72 ? -3.589 -0.780 -4.535 1.00 93.50 72 VAL A O 1
ATOM 550 N N . ALA A 1 73 ? -3.101 -2.934 -4.949 1.00 91.88 73 ALA A N 1
ATOM 551 C CA . ALA A 1 73 ? -2.103 -2.700 -5.980 1.00 91.88 73 ALA A CA 1
ATOM 552 C C . ALA A 1 73 ? -2.377 -3.551 -7.219 1.00 91.88 73 ALA A C 1
ATOM 554 O O . ALA A 1 73 ? -2.940 -4.641 -7.127 1.00 91.88 73 ALA A O 1
ATOM 555 N N . SER A 1 74 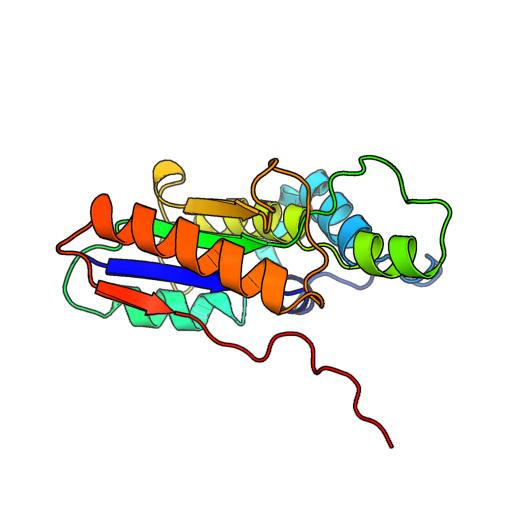? -1.949 -3.083 -8.386 1.00 89.50 74 SER A N 1
ATOM 556 C CA . SER A 1 74 ? -1.942 -3.923 -9.582 1.00 89.50 74 SER A CA 1
ATOM 557 C C . SER A 1 74 ? -0.627 -4.685 -9.693 1.00 89.50 74 SER A C 1
ATOM 559 O O . SER A 1 74 ? 0.437 -4.172 -9.336 1.00 89.50 74 SER A O 1
ATOM 561 N N . ASN A 1 75 ? -0.714 -5.923 -10.168 1.00 88.00 75 ASN A N 1
ATOM 562 C CA . ASN A 1 75 ? 0.446 -6.744 -10.475 1.00 88.00 75 ASN A CA 1
ATOM 563 C C . ASN A 1 75 ? 0.099 -7.666 -11.639 1.00 88.00 75 ASN A C 1
ATOM 565 O O . ASN A 1 75 ? -0.526 -8.703 -11.438 1.00 88.00 75 ASN A O 1
ATOM 569 N N . GLN A 1 76 ? 0.475 -7.295 -12.854 1.00 77.19 76 GLN A N 1
ATOM 570 C CA . GLN A 1 76 ? 0.448 -8.206 -13.986 1.00 77.19 76 GLN A CA 1
ATOM 571 C C . GLN A 1 76 ? 1.592 -9.199 -13.764 1.00 77.19 76 GLN A C 1
ATOM 573 O O . GLN A 1 76 ? 2.740 -8.790 -13.611 1.00 77.19 76 GLN A O 1
ATOM 578 N N . ALA A 1 77 ? 1.262 -10.487 -13.630 1.00 66.19 77 ALA A N 1
ATOM 579 C CA . ALA A 1 77 ? 2.095 -11.529 -13.011 1.00 66.19 77 ALA A CA 1
ATOM 580 C C . ALA A 1 77 ? 3.438 -11.836 -13.718 1.00 66.19 77 ALA A C 1
ATOM 582 O O . ALA A 1 77 ? 4.153 -12.755 -13.317 1.00 66.19 77 ALA A O 1
ATOM 583 N N . ASP A 1 78 ? 3.809 -11.060 -14.732 1.00 65.88 78 ASP A N 1
ATOM 584 C CA . ASP A 1 78 ? 5.022 -11.246 -15.507 1.00 65.88 78 ASP A CA 1
ATOM 585 C C . ASP A 1 78 ? 6.237 -10.637 -14.788 1.00 65.88 78 ASP A C 1
ATOM 587 O O . ASP A 1 78 ? 6.300 -9.444 -14.466 1.00 65.88 78 ASP A O 1
ATOM 591 N N . ALA A 1 79 ? 7.242 -11.476 -14.531 1.00 63.28 79 ALA A N 1
ATOM 592 C CA . ALA A 1 79 ? 8.533 -11.032 -14.003 1.00 63.28 79 ALA A CA 1
ATOM 593 C C . ALA A 1 79 ? 9.322 -10.202 -15.033 1.00 63.28 79 ALA A C 1
ATOM 595 O O . ALA A 1 79 ? 10.119 -9.343 -14.651 1.00 63.28 79 ALA A O 1
ATOM 596 N N . GLU A 1 80 ? 9.071 -10.434 -16.323 1.00 74.88 80 GLU A N 1
ATOM 597 C CA . GLU A 1 80 ? 9.703 -9.749 -17.448 1.00 74.88 80 GLU A CA 1
ATOM 598 C C . GLU A 1 80 ? 8.685 -8.879 -18.203 1.00 74.88 80 GLU A C 1
ATOM 600 O O . GLU A 1 80 ? 7.496 -9.202 -18.210 1.00 74.88 80 GLU A O 1
ATOM 605 N N . PRO A 1 81 ? 9.118 -7.782 -18.851 1.00 77.62 81 PRO A N 1
ATOM 606 C CA . PRO A 1 81 ? 8.218 -6.956 -19.641 1.00 77.62 81 PRO A CA 1
ATOM 607 C C . PRO A 1 81 ? 7.647 -7.766 -20.817 1.00 77.62 81 PRO A C 1
ATOM 609 O O . PRO A 1 81 ? 8.419 -8.351 -21.584 1.00 77.62 81 PRO A O 1
ATOM 612 N N . PRO A 1 82 ? 6.322 -7.783 -21.021 1.00 80.69 82 PRO A N 1
ATOM 613 C CA . PRO A 1 82 ? 5.729 -8.477 -22.155 1.00 80.69 82 PRO A CA 1
ATOM 614 C C . PRO A 1 82 ? 6.134 -7.819 -23.484 1.00 80.69 82 PRO A C 1
ATOM 616 O O . PRO A 1 82 ? 6.375 -6.614 -23.570 1.00 80.69 82 PRO A O 1
ATOM 619 N N . VAL A 1 83 ? 6.186 -8.624 -24.550 1.00 78.19 83 VAL A N 1
ATOM 620 C CA . VAL A 1 83 ? 6.657 -8.202 -25.887 1.00 78.19 83 VAL A CA 1
ATOM 621 C C . VAL A 1 83 ? 5.666 -7.251 -26.590 1.00 78.19 83 VAL A C 1
ATOM 623 O O . VAL A 1 83 ? 6.054 -6.491 -27.478 1.00 78.19 83 VAL A O 1
ATOM 626 N N . GLY A 1 84 ? 4.387 -7.265 -26.200 1.00 76.94 84 GLY A N 1
ATOM 627 C CA . GLY A 1 84 ? 3.337 -6.410 -26.765 1.00 76.94 84 GLY A CA 1
ATOM 628 C C . GLY A 1 84 ? 3.338 -4.988 -26.193 1.00 76.94 84 GLY A C 1
ATOM 629 O O . GLY A 1 84 ? 3.561 -4.777 -25.005 1.00 76.94 84 GLY A O 1
ATOM 630 N N . THR A 1 85 ? 3.091 -3.974 -27.031 1.00 77.00 85 THR A N 1
ATOM 631 C CA . THR A 1 85 ? 3.202 -2.555 -26.630 1.00 77.00 85 THR A CA 1
ATOM 632 C C . THR A 1 85 ? 2.121 -2.109 -25.643 1.00 77.00 85 THR A C 1
ATOM 634 O O . THR A 1 85 ? 2.377 -1.239 -24.806 1.00 77.00 85 THR A O 1
ATOM 637 N N . ALA A 1 86 ? 0.914 -2.674 -25.736 1.00 76.50 86 ALA A N 1
ATOM 638 C CA . ALA A 1 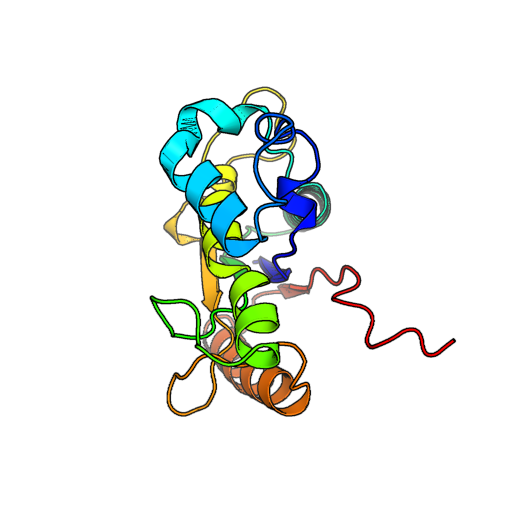86 ? -0.190 -2.366 -24.833 1.00 76.50 86 ALA A CA 1
ATOM 639 C C . ALA A 1 86 ? 0.018 -3.050 -23.477 1.00 76.50 86 ALA A C 1
ATOM 641 O O . ALA A 1 86 ? -0.049 -2.398 -22.437 1.00 76.50 86 ALA A O 1
ATOM 642 N N . GLU A 1 87 ? 0.357 -4.335 -23.499 1.00 77.75 87 GLU A N 1
ATOM 643 C CA . GLU A 1 87 ? 0.687 -5.148 -22.333 1.00 77.75 87 GLU A CA 1
ATOM 644 C C . GLU A 1 87 ? 1.883 -4.551 -21.591 1.00 77.75 87 GLU A C 1
ATOM 646 O O . GLU A 1 87 ? 1.820 -4.351 -20.383 1.00 77.75 87 GLU A O 1
ATOM 651 N N . HIS A 1 88 ? 2.927 -4.138 -22.318 1.00 82.38 88 HIS A N 1
ATOM 652 C CA . HIS A 1 88 ? 4.091 -3.485 -21.727 1.00 82.38 88 HIS A CA 1
ATOM 653 C C . HIS A 1 88 ? 3.700 -2.185 -21.033 1.00 82.38 88 HIS A C 1
ATOM 655 O O . HIS A 1 88 ? 4.185 -1.893 -19.943 1.00 82.38 88 HIS A O 1
ATOM 661 N N . ARG A 1 89 ? 2.825 -1.371 -21.641 1.00 81.31 89 ARG A N 1
ATOM 662 C CA . ARG A 1 89 ? 2.362 -0.129 -21.010 1.00 81.31 89 ARG A CA 1
ATOM 663 C C . ARG A 1 89 ? 1.671 -0.423 -19.681 1.00 81.31 89 ARG A C 1
ATOM 665 O O . ARG A 1 89 ? 1.965 0.263 -18.705 1.00 81.31 89 ARG A O 1
ATOM 672 N N . HIS A 1 90 ? 0.798 -1.424 -19.641 1.00 79.06 90 HIS A N 1
ATOM 673 C CA . HIS A 1 90 ? 0.100 -1.810 -18.419 1.00 79.06 90 HIS A CA 1
ATOM 674 C C . HIS A 1 90 ? 1.062 -2.356 -17.359 1.00 79.06 90 HIS A C 1
ATOM 676 O O . HIS A 1 90 ? 1.079 -1.830 -16.248 1.00 79.06 90 HIS A O 1
ATOM 682 N N . TRP A 1 91 ? 1.943 -3.280 -17.736 1.00 85.19 91 TRP A N 1
ATOM 683 C CA . TRP A 1 91 ? 2.971 -3.844 -16.864 1.00 85.19 91 TRP A CA 1
ATOM 684 C C . TRP A 1 91 ? 3.869 -2.752 -16.271 1.00 85.19 91 TRP A C 1
ATOM 686 O O . TRP A 1 91 ? 4.120 -2.695 -15.071 1.00 85.19 91 TRP A O 1
ATOM 696 N N . SER A 1 92 ? 4.287 -1.797 -17.103 1.00 85.56 92 SER A N 1
ATOM 697 C CA . SER A 1 92 ? 5.140 -0.676 -16.695 1.00 85.56 92 SER A CA 1
ATOM 698 C C . SER A 1 92 ? 4.450 0.281 -15.706 1.00 85.56 92 SER A C 1
ATOM 700 O O . SER A 1 92 ? 5.115 1.005 -14.964 1.00 85.56 92 SER A O 1
ATOM 702 N N . SER A 1 93 ? 3.114 0.278 -15.676 1.00 85.31 93 SER A N 1
ATOM 703 C CA . SER A 1 93 ? 2.301 1.093 -14.767 1.00 85.31 93 SER A CA 1
ATOM 704 C C . SER A 1 93 ? 1.912 0.384 -13.467 1.00 85.31 93 SER A C 1
ATOM 706 O O . SER A 1 93 ? 1.195 0.979 -12.663 1.00 85.31 93 SER A O 1
ATOM 708 N N . ASP A 1 94 ? 2.361 -0.859 -13.256 1.00 88.00 94 ASP A N 1
ATOM 709 C CA . ASP A 1 94 ? 2.007 -1.619 -12.061 1.00 88.00 94 ASP A CA 1
ATOM 710 C C . ASP A 1 94 ? 2.489 -0.981 -10.764 1.00 88.00 94 ASP A C 1
ATOM 712 O O . ASP A 1 94 ? 3.607 -0.472 -10.666 1.00 88.00 94 ASP A O 1
ATOM 716 N N . THR A 1 95 ? 1.651 -1.094 -9.734 1.00 89.88 95 THR A N 1
ATOM 717 C CA . THR A 1 95 ? 1.891 -0.475 -8.428 1.00 89.88 95 THR A CA 1
ATOM 718 C C . THR A 1 95 ? 2.289 -1.468 -7.338 1.00 89.88 95 THR A C 1
ATOM 720 O O . THR A 1 95 ? 2.415 -1.074 -6.181 1.00 89.88 95 THR A O 1
ATOM 723 N N . CYS A 1 96 ? 2.541 -2.741 -7.661 1.00 91.50 96 CYS A N 1
ATOM 724 C CA . CYS A 1 96 ? 2.928 -3.760 -6.677 1.00 91.50 96 CYS A CA 1
ATOM 725 C C . CYS A 1 96 ? 4.206 -3.399 -5.902 1.00 91.50 96 CYS A C 1
ATOM 727 O O . CYS A 1 96 ? 4.226 -3.468 -4.673 1.00 91.50 96 CYS A O 1
ATOM 729 N N . TYR A 1 97 ? 5.251 -2.924 -6.584 1.00 92.06 97 TYR A N 1
ATOM 730 C CA . TYR A 1 97 ? 6.469 -2.457 -5.916 1.00 92.06 97 TYR A CA 1
ATOM 731 C C . TYR A 1 97 ? 6.248 -1.142 -5.175 1.00 92.06 97 TYR A C 1
ATOM 733 O O . TYR A 1 97 ? 6.812 -0.944 -4.100 1.00 92.06 97 TYR A O 1
ATOM 741 N N . THR A 1 98 ? 5.381 -0.270 -5.692 1.00 91.62 98 THR A N 1
ATOM 742 C CA . THR A 1 98 ? 4.973 0.945 -4.981 1.00 91.62 98 THR A CA 1
ATOM 743 C C . THR A 1 98 ? 4.314 0.578 -3.655 1.00 91.62 98 THR A C 1
ATOM 745 O O . THR A 1 98 ? 4.685 1.124 -2.622 1.00 91.62 98 THR A O 1
ATOM 748 N N . ALA A 1 99 ? 3.435 -0.425 -3.639 1.00 93.75 99 ALA A N 1
ATOM 749 C CA . ALA A 1 99 ? 2.786 -0.915 -2.428 1.00 93.75 99 ALA A CA 1
ATOM 750 C C . ALA A 1 99 ? 3.787 -1.479 -1.412 1.00 93.75 99 ALA A C 1
ATOM 752 O O . ALA A 1 99 ? 3.620 -1.261 -0.215 1.00 93.75 99 ALA A O 1
ATOM 753 N N . GLN A 1 100 ? 4.856 -2.139 -1.868 1.00 94.94 100 GLN A N 1
ATOM 754 C CA . GLN A 1 100 ? 5.930 -2.627 -0.994 1.00 94.94 100 GLN A CA 1
ATOM 755 C C . GLN A 1 100 ? 6.729 -1.476 -0.369 1.00 94.94 100 GLN A C 1
ATOM 757 O O . GLN A 1 100 ? 6.948 -1.467 0.842 1.00 94.94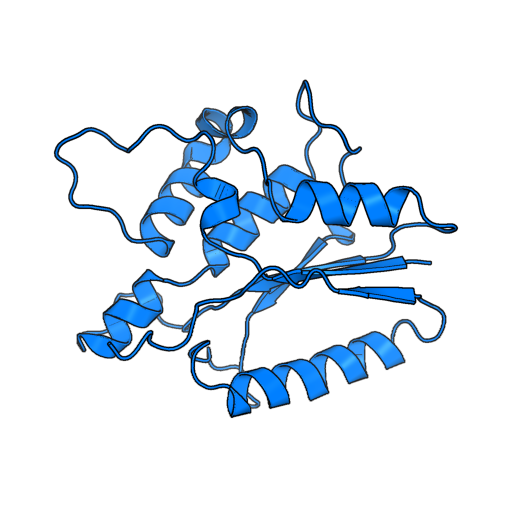 100 GLN A O 1
ATOM 762 N N . VAL A 1 101 ? 7.104 -0.464 -1.162 1.00 93.44 101 VAL A N 1
ATOM 763 C CA . VAL A 1 101 ? 7.764 0.752 -0.651 1.00 93.44 101 VAL A CA 1
ATOM 764 C C . VAL A 1 101 ? 6.879 1.448 0.384 1.00 93.44 101 VAL A C 1
ATOM 766 O O . VAL A 1 101 ? 7.338 1.851 1.453 1.00 93.44 101 VAL A O 1
ATOM 769 N N . VAL A 1 102 ? 5.592 1.566 0.071 1.00 92.56 102 VAL A N 1
ATOM 770 C CA . VAL A 1 102 ? 4.581 2.180 0.925 1.00 92.56 102 VAL A CA 1
ATOM 771 C C . VAL A 1 102 ? 4.394 1.389 2.227 1.00 92.56 102 VAL A C 1
ATOM 773 O O . VAL A 1 102 ? 4.389 1.993 3.299 1.00 92.56 102 VAL A O 1
ATOM 776 N N . GLN A 1 103 ? 4.295 0.057 2.167 1.00 95.31 103 GLN A N 1
ATOM 777 C CA . GLN A 1 103 ? 4.219 -0.815 3.344 1.00 95.31 103 GLN A CA 1
ATOM 778 C C . GLN A 1 103 ? 5.434 -0.602 4.246 1.00 95.31 103 GLN A C 1
ATOM 780 O O . GLN A 1 103 ? 5.267 -0.326 5.433 1.00 95.31 103 GLN A O 1
ATOM 785 N N . GLN A 1 104 ? 6.645 -0.650 3.685 1.00 93.81 104 GLN A N 1
ATOM 786 C CA . GLN A 1 104 ? 7.865 -0.422 4.455 1.00 93.81 104 GLN A CA 1
ATOM 787 C C . GLN A 1 104 ? 7.830 0.952 5.137 1.00 93.81 104 GLN A C 1
ATOM 789 O O . GLN A 1 104 ? 8.038 1.059 6.348 1.00 93.81 104 GLN A O 1
ATOM 794 N N . ARG A 1 105 ? 7.435 1.991 4.394 1.00 91.38 105 ARG A N 1
ATOM 795 C CA . ARG A 1 105 ? 7.340 3.359 4.904 1.00 91.38 105 ARG A CA 1
ATOM 796 C C . ARG A 1 105 ? 6.307 3.541 6.016 1.00 91.38 105 ARG A C 1
ATOM 798 O O . ARG A 1 105 ? 6.556 4.335 6.923 1.00 91.38 105 ARG A O 1
ATOM 805 N N . LEU A 1 106 ? 5.177 2.834 5.957 1.00 92.44 106 LEU A N 1
ATOM 806 C CA . LEU A 1 106 ? 4.134 2.854 6.989 1.00 92.44 106 LEU A CA 1
ATOM 807 C C . LEU A 1 106 ? 4.575 2.204 8.303 1.00 92.44 106 LEU A C 1
ATOM 809 O O . LEU A 1 106 ? 4.081 2.585 9.365 1.00 92.44 106 LEU A O 1
ATOM 813 N N . THR A 1 107 ? 5.468 1.218 8.231 1.00 92.81 107 THR A N 1
ATOM 814 C CA . THR A 1 107 ? 5.903 0.429 9.396 1.00 92.81 107 THR A CA 1
ATOM 815 C C . THR A 1 107 ? 7.058 1.054 10.168 1.00 92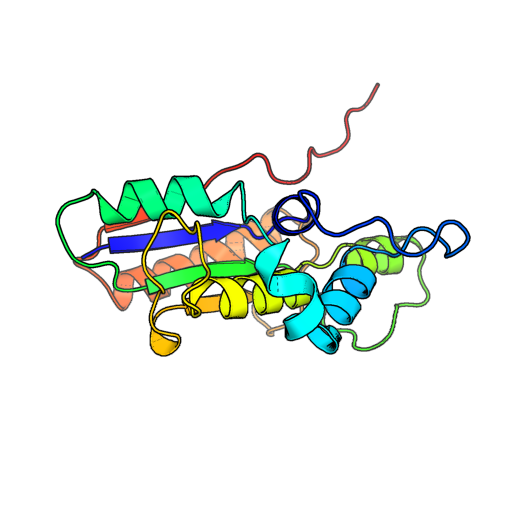.81 107 THR A C 1
ATOM 817 O O . THR A 1 107 ? 7.366 0.638 11.284 1.00 92.81 107 THR A O 1
ATOM 820 N N . GLU A 1 108 ? 7.682 2.084 9.603 1.00 90.38 108 GLU A N 1
ATOM 821 C CA . GLU A 1 108 ? 8.817 2.770 10.202 1.00 90.38 108 GLU A CA 1
ATOM 822 C C . GLU A 1 108 ? 8.402 4.093 10.847 1.00 90.38 108 GLU A C 1
ATOM 824 O O . GLU A 1 108 ? 7.553 4.830 10.341 1.00 90.38 108 GLU A O 1
ATOM 829 N N . GLN A 1 109 ? 9.056 4.427 11.960 1.00 85.56 109 GLN A N 1
ATOM 830 C CA . GLN A 1 109 ? 9.011 5.773 12.513 1.00 85.56 109 GLN A CA 1
ATOM 831 C C . GLN A 1 109 ? 10.049 6.635 11.792 1.00 85.56 109 GLN A C 1
ATOM 833 O O . GLN A 1 109 ? 11.252 6.413 11.930 1.00 85.56 109 GLN A O 1
ATOM 838 N N . VAL A 1 110 ? 9.592 7.658 11.076 1.00 82.00 110 VAL A N 1
ATOM 839 C CA . VAL A 1 110 ? 10.466 8.656 10.443 1.00 82.00 110 VAL A CA 1
ATOM 840 C C . VAL A 1 110 ? 10.210 10.031 11.053 1.00 82.00 110 VAL A C 1
ATOM 842 O O . VAL A 1 110 ? 9.097 10.353 11.477 1.00 82.00 110 VAL A O 1
ATOM 845 N N . VAL A 1 111 ? 11.262 10.845 11.140 1.00 78.25 111 VAL A N 1
ATOM 846 C CA . VAL A 1 111 ? 11.188 12.213 11.667 1.00 78.25 111 VAL A CA 1
ATOM 847 C C . VAL A 1 111 ? 10.218 13.044 10.819 1.00 78.25 111 VAL A C 1
ATOM 849 O O . VAL A 1 111 ? 10.285 13.025 9.595 1.00 78.25 111 VAL A O 1
ATOM 852 N N . GLY A 1 112 ? 9.304 13.768 11.471 1.00 74.88 112 GLY A N 1
ATOM 853 C CA . GLY A 1 112 ? 8.317 14.625 10.796 1.00 74.88 112 GLY A CA 1
ATOM 854 C C . GLY A 1 112 ? 7.070 13.904 10.269 1.00 74.88 112 GLY A C 1
ATOM 855 O O . GLY A 1 112 ? 6.198 14.545 9.689 1.00 74.88 112 GLY A O 1
ATOM 856 N N . GLN A 1 113 ? 6.948 12.593 10.485 1.00 78.88 113 GLN A N 1
ATOM 857 C CA . GLN A 1 113 ? 5.748 11.829 10.145 1.00 78.88 113 GLN A CA 1
ATOM 858 C C . GLN A 1 113 ? 4.580 12.185 11.078 1.00 78.88 113 GLN A C 1
ATOM 860 O O . GLN A 1 113 ? 4.740 12.205 12.297 1.00 78.88 113 GLN A O 1
ATOM 865 N N . ALA A 1 114 ? 3.398 12.444 10.509 1.00 79.31 114 ALA A N 1
ATOM 866 C CA . ALA A 1 114 ? 2.225 12.898 11.265 1.00 79.31 114 ALA A CA 1
ATOM 867 C C . ALA A 1 114 ? 1.376 11.762 11.873 1.00 79.31 114 ALA A C 1
ATOM 869 O O . ALA A 1 114 ? 0.397 12.034 12.564 1.00 79.31 114 ALA A O 1
ATOM 870 N N . TRP A 1 115 ? 1.739 10.503 11.630 1.00 84.62 115 TRP A N 1
ATOM 871 C CA . TRP A 1 115 ? 1.076 9.313 12.168 1.00 84.62 115 TRP A CA 1
ATOM 872 C C . TRP A 1 115 ? 2.113 8.358 12.770 1.00 84.62 115 TRP A C 1
ATOM 874 O O . TRP A 1 115 ? 3.230 8.267 12.249 1.00 84.62 115 TRP A O 1
ATOM 884 N N . PRO A 1 116 ? 1.768 7.625 13.844 1.00 87.81 116 PRO A N 1
ATOM 885 C CA . PRO A 1 116 ? 2.630 6.575 14.367 1.00 87.81 116 PRO A CA 1
ATOM 886 C C . PRO A 1 116 ? 2.808 5.445 13.338 1.00 87.81 116 PRO A C 1
ATOM 888 O O . PRO A 1 116 ? 1.944 5.265 12.468 1.00 87.81 116 PRO A O 1
ATOM 891 N N . PRO A 1 117 ? 3.900 4.667 13.437 1.00 91.94 117 PRO A N 1
ATOM 892 C CA . PRO A 1 117 ? 4.104 3.486 12.615 1.00 91.94 117 PRO A CA 1
ATOM 893 C C . PRO A 1 117 ? 2.972 2.481 12.826 1.00 91.94 117 PRO A C 1
ATOM 895 O O . PRO A 1 117 ? 2.488 2.278 13.943 1.00 91.94 117 PRO A O 1
ATOM 898 N N . VAL A 1 118 ? 2.561 1.839 11.739 1.00 93.81 118 VAL A N 1
ATOM 899 C CA . VAL A 1 118 ? 1.596 0.739 11.769 1.00 93.81 118 VAL A CA 1
ATOM 900 C C . VAL A 1 118 ? 2.377 -0.571 11.909 1.00 93.81 118 VAL A C 1
ATOM 902 O O . VAL A 1 118 ? 3.312 -0.776 11.140 1.00 93.81 118 VAL A O 1
ATOM 905 N N . PRO A 1 119 ? 2.033 -1.471 12.848 1.00 94.75 119 PRO A N 1
ATOM 906 C CA . PRO A 1 119 ? 2.679 -2.780 12.928 1.00 94.75 119 PRO A CA 1
ATOM 907 C C . PRO A 1 119 ? 2.585 -3.534 11.594 1.00 94.75 119 PRO A C 1
ATOM 909 O O . PRO A 1 119 ? 1.527 -3.536 10.961 1.00 94.75 119 PRO A O 1
ATOM 912 N N . LEU A 1 120 ? 3.682 -4.163 11.160 1.00 94.75 120 LEU A N 1
ATOM 913 C CA . LEU A 1 120 ? 3.785 -4.812 9.846 1.00 94.75 120 LEU A CA 1
ATOM 914 C C . LEU A 1 120 ? 2.692 -5.866 9.636 1.00 94.75 120 LEU A C 1
ATOM 916 O O . LEU A 1 120 ? 2.103 -5.941 8.563 1.00 94.75 120 LEU A O 1
ATOM 920 N N . GLU A 1 121 ? 2.360 -6.627 10.675 1.00 95.75 121 GLU A N 1
ATOM 921 C CA . GLU A 1 121 ? 1.311 -7.647 10.661 1.00 95.75 121 GLU A CA 1
ATOM 922 C C . GLU A 1 121 ? -0.102 -7.088 10.422 1.00 95.75 121 GLU A C 1
ATOM 924 O O . GLU A 1 121 ? -1.035 -7.847 10.161 1.00 95.75 121 GLU A O 1
ATOM 929 N N . ARG A 1 122 ? -0.268 -5.763 10.502 1.00 96.25 122 ARG A N 1
ATOM 930 C CA . ARG A 1 122 ? -1.520 -5.054 10.221 1.00 96.25 122 ARG A CA 1
ATOM 931 C C . ARG A 1 122 ? -1.529 -4.384 8.856 1.00 96.25 122 ARG A C 1
ATOM 933 O O . ARG A 1 122 ? -2.532 -3.760 8.530 1.00 96.25 122 ARG A O 1
ATOM 940 N N . VAL A 1 123 ? -0.463 -4.483 8.064 1.00 96.88 123 VAL A N 1
ATOM 941 C CA . VAL A 1 123 ? -0.415 -3.933 6.705 1.00 96.88 123 VAL A CA 1
ATOM 942 C C . VAL A 1 123 ? -0.362 -5.078 5.705 1.00 96.88 123 VAL A C 1
ATOM 944 O O . VAL A 1 123 ? 0.639 -5.786 5.623 1.00 96.88 123 VAL A O 1
ATOM 947 N N . VAL A 1 124 ? -1.421 -5.245 4.919 1.00 97.12 124 VAL A N 1
ATOM 948 C CA . VAL A 1 124 ? -1.508 -6.286 3.885 1.00 97.12 124 VAL A CA 1
ATOM 949 C C . VAL A 1 124 ? -1.577 -5.662 2.502 1.00 97.12 124 VAL A C 1
ATOM 951 O O . VAL A 1 124 ? -2.184 -4.608 2.322 1.00 97.12 124 VAL A O 1
ATOM 954 N N . ILE A 1 125 ? -0.965 -6.326 1.523 1.00 95.94 125 ILE A N 1
ATOM 955 C CA . ILE A 1 125 ? -1.047 -5.935 0.117 1.00 95.94 125 ILE A CA 1
ATOM 956 C C . ILE A 1 125 ? -2.030 -6.872 -0.578 1.00 95.94 125 ILE A C 1
ATOM 958 O O . ILE A 1 125 ? -1.908 -8.093 -0.514 1.00 95.94 125 ILE A O 1
ATOM 962 N N . TRP A 1 126 ? -3.012 -6.272 -1.226 1.00 94.94 126 TRP A N 1
ATOM 963 C CA . TRP A 1 126 ? -4.002 -6.910 -2.070 1.00 94.94 126 TRP A CA 1
ATOM 964 C C . TRP A 1 126 ? -3.629 -6.646 -3.520 1.00 94.94 126 TRP A C 1
ATOM 966 O O . TRP A 1 126 ? -3.780 -5.534 -4.019 1.00 94.94 126 TRP A O 1
ATOM 976 N N . GLU A 1 127 ? -3.119 -7.667 -4.194 1.00 92.81 127 GLU A N 1
ATOM 977 C CA . GLU A 1 127 ? -2.833 -7.586 -5.621 1.00 92.81 127 GLU A CA 1
ATOM 978 C C . GLU A 1 127 ? -4.091 -7.935 -6.414 1.00 92.81 127 GLU A C 1
ATOM 980 O O . GLU A 1 127 ? -4.668 -9.005 -6.214 1.00 92.81 127 GLU A O 1
ATOM 985 N N . ILE A 1 128 ? -4.514 -7.045 -7.313 1.00 89.62 128 ILE A N 1
ATOM 986 C CA . ILE A 1 128 ? -5.707 -7.256 -8.137 1.00 89.62 128 ILE A CA 1
ATOM 987 C C . ILE A 1 128 ? -5.477 -8.468 -9.045 1.00 89.62 128 ILE A C 1
ATOM 989 O O . ILE A 1 128 ? -4.671 -8.428 -9.980 1.00 89.62 128 ILE A O 1
ATOM 993 N N . ARG A 1 129 ? -6.228 -9.534 -8.768 1.00 87.56 129 ARG A N 1
ATOM 994 C CA . ARG A 1 129 ? -6.140 -10.834 -9.438 1.00 87.56 129 ARG A CA 1
ATOM 995 C C . ARG A 1 129 ? -7.519 -11.390 -9.754 1.00 87.56 129 ARG A C 1
ATOM 997 O O . ARG A 1 129 ? -8.494 -11.100 -9.050 1.00 87.56 129 ARG A O 1
ATOM 1004 N N . ASP A 1 130 ? -7.612 -12.211 -10.788 1.00 82.81 130 ASP A N 1
ATOM 1005 C CA . ASP A 1 130 ? -8.843 -12.944 -11.071 1.00 82.81 130 ASP A CA 1
ATOM 1006 C C . ASP A 1 130 ? -9.011 -14.206 -10.216 1.00 82.81 130 ASP A C 1
ATOM 1008 O O . ASP A 1 130 ? -8.366 -14.365 -9.181 1.00 82.81 130 ASP A O 1
ATOM 1012 N N . ALA A 1 131 ? -9.989 -15.039 -10.581 1.00 80.25 131 ALA A N 1
ATOM 1013 C CA . ALA A 1 131 ? -10.337 -16.241 -9.833 1.00 80.25 131 ALA A CA 1
ATOM 1014 C C . ALA A 1 131 ? -9.246 -17.319 -9.892 1.00 80.25 131 ALA A C 1
ATOM 1016 O O . ALA A 1 131 ? -9.156 -18.117 -8.962 1.00 80.25 131 ALA A O 1
ATOM 1017 N N . ASP A 1 132 ? -8.423 -17.314 -10.942 1.00 82.38 132 ASP A N 1
ATOM 1018 C CA . ASP A 1 132 ? -7.329 -18.266 -11.132 1.00 82.38 132 ASP A CA 1
ATOM 1019 C C . ASP A 1 132 ? -6.027 -17.765 -10.475 1.00 82.38 132 ASP A C 1
ATOM 1021 O O . ASP A 1 132 ? -5.046 -18.498 -10.363 1.00 82.38 132 ASP A O 1
ATOM 1025 N N . GLY A 1 133 ? -6.046 -16.535 -9.945 1.00 77.75 133 GLY A N 1
ATOM 1026 C CA . GLY A 1 133 ? -4.923 -15.911 -9.252 1.00 77.75 133 GLY A CA 1
ATOM 1027 C C . GLY A 1 133 ? -4.012 -15.093 -10.166 1.00 77.75 133 GLY A C 1
ATOM 1028 O O . GLY A 1 133 ? -2.999 -14.573 -9.678 1.00 77.75 133 GLY A O 1
ATOM 1029 N N . ASP A 1 134 ? -4.390 -14.939 -11.438 1.00 79.31 134 ASP A N 1
ATOM 1030 C CA . ASP A 1 134 ? -3.639 -14.198 -12.442 1.00 79.31 134 ASP A CA 1
ATOM 1031 C C . ASP A 1 134 ? -3.865 -12.693 -12.308 1.00 79.31 134 ASP A C 1
ATOM 1033 O O . ASP A 1 134 ? -4.964 -12.209 -12.016 1.00 79.31 134 ASP A O 1
ATOM 1037 N N . GLY A 1 135 ? -2.790 -11.937 -12.528 1.00 75.62 135 GLY A N 1
ATOM 1038 C CA . GLY A 1 135 ? -2.790 -10.481 -12.463 1.00 75.62 135 GLY A CA 1
ATOM 1039 C C . GLY A 1 135 ? -3.770 -9.843 -13.443 1.00 75.62 135 GLY A C 1
ATOM 1040 O O . GLY A 1 135 ? -3.786 -10.182 -14.626 1.00 75.62 135 GLY A O 1
ATOM 1041 N N . ARG A 1 136 ? -4.565 -8.871 -12.981 1.00 72.06 136 ARG A N 1
ATOM 1042 C CA . ARG A 1 136 ? -5.543 -8.171 -13.830 1.00 72.06 136 ARG A CA 1
ATOM 1043 C C . ARG A 1 136 ? -5.090 -6.773 -14.212 1.00 72.06 136 ARG A C 1
ATOM 1045 O O . ARG A 1 136 ? -4.541 -6.020 -13.413 1.00 72.06 136 ARG A O 1
ATOM 1052 N N . ASN A 1 137 ? -5.400 -6.406 -15.454 1.00 71.69 137 ASN A N 1
ATOM 1053 C CA . ASN A 1 137 ? -5.293 -5.033 -15.924 1.00 71.69 137 ASN A CA 1
ATOM 1054 C C . ASN A 1 137 ? -6.274 -4.141 -15.133 1.00 71.69 137 ASN A C 1
ATOM 1056 O O . ASN A 1 137 ? -7.474 -4.398 -15.183 1.00 71.69 137 ASN A O 1
ATOM 1060 N N . PRO A 1 138 ? -5.823 -3.064 -14.466 1.00 70.94 138 PRO A N 1
ATOM 1061 C CA . PRO A 1 138 ? -6.705 -2.160 -13.717 1.00 70.94 138 PRO A CA 1
ATOM 1062 C C . PRO A 1 138 ? -7.769 -1.451 -14.564 1.00 70.94 138 PRO A C 1
ATOM 1064 O O . PRO A 1 138 ? -8.705 -0.871 -14.020 1.00 70.94 138 PRO A O 1
ATOM 1067 N N . THR A 1 139 ? -7.621 -1.462 -15.892 1.00 74.69 139 THR A N 1
ATOM 1068 C CA . THR A 1 139 ? -8.622 -0.928 -16.830 1.00 74.69 139 THR A CA 1
ATOM 1069 C C . THR A 1 139 ? -9.747 -1.921 -17.149 1.00 74.69 139 THR A C 1
ATOM 1071 O O . THR A 1 139 ? -10.771 -1.521 -17.701 1.00 74.69 139 THR A O 1
ATOM 1074 N N . ASP A 1 140 ? -9.605 -3.193 -16.759 1.00 81.50 140 ASP A N 1
ATOM 1075 C CA . ASP A 1 140 ? -10.685 -4.182 -16.756 1.00 81.50 140 ASP A CA 1
ATOM 1076 C C . ASP A 1 140 ? -11.569 -3.976 -15.518 1.00 81.50 140 ASP A C 1
ATOM 1078 O O . ASP A 1 140 ? -11.413 -4.627 -14.482 1.00 81.50 140 ASP A O 1
ATOM 1082 N N . TYR A 1 141 ? -12.502 -3.030 -15.621 1.00 83.31 141 TYR A N 1
ATOM 1083 C CA . TYR A 1 141 ? -13.394 -2.664 -14.520 1.00 83.31 141 TYR A CA 1
ATOM 1084 C C . TYR A 1 141 ? -14.245 -3.834 -14.009 1.00 83.31 141 TYR A C 1
ATOM 1086 O O . TYR A 1 141 ? -14.533 -3.890 -12.814 1.00 83.31 141 TYR A O 1
ATOM 1094 N N . ASP A 1 142 ? -14.632 -4.776 -14.874 1.00 86.62 142 ASP A N 1
ATOM 1095 C CA . ASP A 1 142 ? -15.392 -5.955 -14.455 1.00 86.62 142 ASP A CA 1
ATOM 1096 C C . ASP A 1 142 ? -14.521 -6.926 -13.657 1.00 86.62 142 ASP A C 1
ATOM 1098 O O . ASP A 1 142 ? -14.958 -7.429 -12.618 1.00 86.62 142 ASP A O 1
ATOM 1102 N N . GLY A 1 143 ? -13.282 -7.157 -14.098 1.00 85.25 143 GLY A N 1
ATOM 1103 C CA . GLY A 1 143 ? -12.297 -7.940 -13.354 1.00 85.25 143 GLY A CA 1
ATOM 1104 C C . GLY A 1 143 ? -11.995 -7.331 -11.984 1.00 85.25 143 GLY A C 1
ATOM 1105 O O . GLY A 1 143 ? -12.083 -8.021 -10.967 1.00 85.25 143 GLY A O 1
ATOM 1106 N N . VAL A 1 144 ? -11.734 -6.022 -11.938 1.00 88.12 144 VAL A N 1
ATOM 1107 C CA . VAL A 1 144 ? -11.490 -5.276 -10.691 1.00 88.12 144 VAL A CA 1
ATOM 1108 C C . VAL A 1 144 ? -12.710 -5.324 -9.767 1.00 88.12 144 VAL A C 1
ATOM 1110 O O . VAL A 1 144 ? -12.566 -5.535 -8.563 1.00 88.12 144 VAL A O 1
ATOM 1113 N N . ARG A 1 145 ? -13.928 -5.183 -10.307 1.00 90.62 145 ARG A N 1
ATOM 1114 C CA . ARG A 1 145 ? -15.160 -5.303 -9.515 1.00 90.62 145 ARG A CA 1
ATOM 1115 C C . ARG A 1 145 ? -15.285 -6.686 -8.883 1.00 90.62 145 ARG A C 1
ATOM 1117 O O . ARG A 1 145 ? -15.517 -6.768 -7.682 1.00 90.62 145 ARG A O 1
ATOM 1124 N N . ARG A 1 146 ? -15.113 -7.758 -9.663 1.00 91.06 146 ARG A N 1
ATOM 1125 C CA . ARG A 1 146 ? -15.203 -9.143 -9.162 1.00 91.06 146 ARG A CA 1
ATOM 1126 C C . ARG A 1 146 ? -14.141 -9.443 -8.108 1.00 91.06 146 ARG A C 1
ATOM 1128 O O . ARG A 1 146 ? -14.431 -10.135 -7.137 1.00 91.06 146 ARG A O 1
ATOM 1135 N N . PHE A 1 147 ? -12.935 -8.903 -8.286 1.00 92.31 147 PHE A N 1
ATOM 1136 C CA . PHE A 1 147 ? -11.884 -8.945 -7.275 1.00 92.31 147 PHE A CA 1
ATOM 1137 C C . PHE A 1 147 ? -12.381 -8.341 -5.953 1.00 92.31 147 PHE A C 1
ATOM 1139 O O . PHE A 1 147 ? -12.423 -9.038 -4.943 1.00 92.31 147 PHE A O 1
ATOM 1146 N N . PHE A 1 148 ? -12.860 -7.093 -5.964 1.00 93.12 148 PHE A N 1
ATOM 1147 C CA . PHE A 1 148 ? -13.369 -6.453 -4.749 1.00 93.12 148 PHE A CA 1
ATOM 1148 C C . PHE A 1 148 ? -14.592 -7.161 -4.155 1.00 93.12 148 PHE A C 1
ATOM 1150 O O . PHE A 1 148 ? -14.685 -7.261 -2.936 1.00 93.12 148 PHE A O 1
ATOM 1157 N N . GLU A 1 149 ? -15.517 -7.671 -4.971 1.00 93.94 149 GLU A N 1
ATOM 1158 C CA . GLU A 1 149 ? -16.677 -8.434 -4.486 1.00 93.94 149 GLU A CA 1
ATOM 1159 C C . GLU A 1 149 ? -16.252 -9.651 -3.652 1.00 93.94 149 GLU A C 1
ATOM 1161 O O . GLU A 1 149 ? -16.850 -9.911 -2.608 1.00 93.94 149 GLU A O 1
ATOM 1166 N N . ARG A 1 150 ? -15.191 -10.355 -4.068 1.00 93.69 150 ARG A N 1
ATOM 1167 C CA . ARG A 1 150 ? -14.623 -11.480 -3.318 1.00 93.69 150 ARG A CA 1
ATOM 1168 C C . ARG A 1 150 ? -13.871 -11.013 -2.071 1.00 93.69 150 ARG A C 1
ATOM 1170 O O . ARG A 1 150 ? -14.236 -11.402 -0.964 1.00 93.69 150 ARG A O 1
ATOM 1177 N N . GLU A 1 151 ? -12.864 -10.154 -2.233 1.00 95.00 151 GLU A N 1
ATOM 1178 C CA . GLU A 1 151 ? -11.981 -9.760 -1.126 1.00 95.00 151 GLU A CA 1
ATOM 1179 C C . GLU A 1 151 ? -12.744 -9.024 -0.012 1.00 95.00 151 GLU A C 1
ATOM 1181 O O . GLU A 1 151 ? -12.521 -9.258 1.176 1.00 95.00 151 GLU A O 1
ATOM 1186 N N . LEU A 1 152 ? -13.705 -8.160 -0.366 1.00 95.25 152 LEU A N 1
ATOM 1187 C CA . LEU A 1 152 ? -14.521 -7.451 0.623 1.00 95.25 152 LEU A CA 1
ATOM 1188 C C . LEU A 1 152 ? -15.484 -8.391 1.354 1.00 95.25 152 LEU A C 1
ATOM 1190 O O . LEU A 1 152 ? -15.733 -8.185 2.545 1.00 95.25 152 LEU A O 1
ATOM 1194 N N . ALA A 1 153 ? -16.016 -9.419 0.683 1.00 95.31 153 ALA A N 1
ATOM 1195 C CA . ALA A 1 153 ? -16.855 -10.424 1.331 1.00 95.31 153 ALA A CA 1
ATOM 1196 C C . ALA A 1 153 ? -16.053 -11.239 2.356 1.00 95.31 153 ALA A C 1
ATOM 1198 O O . ALA A 1 153 ? -16.501 -11.408 3.495 1.00 95.31 153 ALA A O 1
ATOM 1199 N N . GLU A 1 154 ? -14.843 -11.674 1.996 1.00 95.19 154 GLU A N 1
ATOM 1200 C CA . GLU A 1 154 ? -13.936 -12.382 2.906 1.00 95.19 154 GLU A CA 1
ATOM 1201 C C . GLU A 1 154 ? -13.504 -11.501 4.083 1.00 95.19 154 GLU A C 1
ATOM 1203 O O . GLU A 1 154 ? -13.572 -11.918 5.245 1.00 95.19 154 GLU A O 1
ATOM 1208 N N . LEU A 1 155 ? -13.140 -10.245 3.812 1.00 95.88 155 LEU A N 1
ATOM 1209 C CA . LEU A 1 155 ? -12.779 -9.272 4.838 1.00 95.88 155 LEU A CA 1
ATOM 1210 C C . LEU A 1 155 ? -13.937 -9.037 5.819 1.00 95.88 155 LEU A C 1
ATOM 1212 O O . LEU A 1 155 ? -13.732 -9.022 7.036 1.00 95.88 155 LEU A O 1
ATOM 1216 N N . ARG A 1 156 ? -15.166 -8.896 5.306 1.00 96.31 156 ARG A N 1
ATOM 1217 C CA . ARG A 1 156 ? -16.374 -8.718 6.121 1.00 96.31 156 ARG A CA 1
ATOM 1218 C C . ARG A 1 156 ? -16.661 -9.941 6.987 1.00 96.31 156 ARG A C 1
ATOM 1220 O O . ARG A 1 156 ? -17.034 -9.770 8.147 1.00 96.31 156 ARG A O 1
ATOM 1227 N N . ALA A 1 157 ? -16.486 -11.145 6.446 1.00 97.19 157 ALA A N 1
ATOM 1228 C CA . ALA A 1 157 ? -16.657 -12.388 7.191 1.00 97.19 157 ALA A CA 1
ATOM 1229 C C . ALA A 1 157 ? -15.618 -12.524 8.316 1.00 97.19 157 ALA A C 1
ATOM 1231 O O . ALA A 1 157 ? -15.959 -12.943 9.422 1.00 97.19 157 ALA A O 1
ATOM 1232 N N . ARG A 1 158 ? -14.367 -12.117 8.062 1.00 96.88 158 ARG A N 1
ATOM 1233 C CA . ARG A 1 158 ? -13.272 -12.166 9.041 1.00 96.88 158 ARG A CA 1
ATOM 1234 C C . ARG A 1 158 ? -13.385 -11.100 10.133 1.00 96.88 158 ARG A C 1
ATOM 1236 O O . ARG A 1 158 ? -13.019 -11.363 11.276 1.00 96.88 158 ARG A O 1
ATOM 1243 N N . TYR A 1 159 ? -13.907 -9.919 9.803 1.00 96.50 159 TYR A N 1
ATOM 1244 C CA . TYR A 1 159 ? -14.034 -8.786 10.726 1.00 96.50 159 TYR A CA 1
ATOM 1245 C C . TYR A 1 159 ? -15.471 -8.220 10.762 1.00 96.50 159 TYR A C 1
ATOM 1247 O O . TYR A 1 159 ? -15.703 -7.058 10.410 1.00 96.50 159 TYR A O 1
ATOM 1255 N N . PRO A 1 160 ? -16.467 -8.990 11.244 1.00 96.44 160 PRO A N 1
ATOM 1256 C CA . PRO A 1 160 ? -17.888 -8.631 11.150 1.00 96.44 160 PRO A CA 1
ATOM 1257 C C . PRO A 1 160 ? -18.305 -7.437 12.027 1.00 96.44 160 PRO A C 1
ATOM 1259 O O . PRO A 1 160 ? -19.390 -6.880 11.846 1.00 96.44 160 PRO A O 1
ATOM 1262 N N . ALA A 1 161 ? -17.462 -7.012 12.966 1.00 95.69 161 ALA A N 1
ATOM 1263 C CA . ALA A 1 161 ? -17.706 -5.853 13.826 1.00 95.69 161 ALA A CA 1
ATOM 1264 C C . ALA A 1 161 ? -16.825 -4.638 13.482 1.00 95.69 161 ALA A C 1
ATOM 1266 O O . ALA A 1 161 ? -16.904 -3.619 14.166 1.00 95.69 161 ALA A O 1
ATOM 1267 N N . ALA A 1 162 ? -15.960 -4.739 12.467 1.00 96.19 162 ALA A N 1
ATOM 1268 C CA . ALA A 1 162 ? -15.083 -3.639 12.089 1.00 96.19 162 ALA A CA 1
ATOM 1269 C C . ALA A 1 162 ? -15.789 -2.627 11.176 1.00 96.19 162 ALA A C 1
ATOM 1271 O O . ALA A 1 162 ? -16.605 -2.995 10.328 1.00 96.19 162 ALA A O 1
ATOM 1272 N N . THR A 1 163 ? -15.421 -1.357 11.327 1.00 96.19 163 THR A N 1
ATOM 1273 C CA . THR A 1 163 ? -15.782 -0.280 10.402 1.00 96.19 163 THR A CA 1
ATOM 1274 C C . THR A 1 163 ? -14.712 -0.189 9.322 1.00 96.19 163 THR A C 1
ATOM 1276 O O . THR A 1 163 ? -13.537 0.004 9.637 1.00 96.19 163 THR A O 1
ATOM 1279 N N . ALA A 1 164 ? -15.106 -0.327 8.057 1.00 95.25 164 ALA A N 1
ATOM 1280 C CA . ALA A 1 164 ? -14.208 -0.170 6.920 1.00 95.25 164 ALA A CA 1
ATOM 1281 C C . ALA A 1 164 ? -14.252 1.270 6.392 1.00 95.25 164 ALA A C 1
ATOM 1283 O O . ALA A 1 164 ? -15.325 1.813 6.129 1.00 95.25 164 ALA A O 1
ATOM 1284 N N . PHE A 1 165 ? -13.079 1.864 6.216 1.00 94.50 165 PHE A N 1
ATOM 1285 C CA . PHE A 1 165 ? -12.866 3.155 5.581 1.00 94.50 165 PHE A CA 1
ATOM 1286 C C . PHE A 1 165 ? -12.199 2.916 4.235 1.00 94.50 165 PHE A C 1
ATOM 1288 O O . PHE A 1 165 ? -11.212 2.186 4.155 1.00 94.50 165 PHE A O 1
ATOM 1295 N N . LEU A 1 166 ? -12.741 3.528 3.187 1.00 91.56 166 LEU A N 1
ATOM 1296 C CA . LEU A 1 166 ? -12.195 3.428 1.842 1.00 91.56 166 LEU A CA 1
ATOM 1297 C C . LEU A 1 166 ? -11.577 4.768 1.466 1.00 91.56 166 LEU A C 1
ATOM 1299 O O . LEU A 1 166 ? -12.256 5.797 1.453 1.00 91.56 166 LEU A O 1
ATOM 1303 N N . GLU A 1 167 ? -10.288 4.746 1.162 1.00 87.81 167 GLU A N 1
ATOM 1304 C CA . GLU A 1 167 ? -9.610 5.853 0.513 1.00 87.81 167 GLU A CA 1
ATOM 1305 C C . GLU A 1 167 ? -9.939 5.779 -0.983 1.00 87.81 167 GLU A C 1
ATOM 1307 O O . GLU A 1 167 ? -9.661 4.793 -1.666 1.00 87.81 167 GLU A O 1
ATOM 1312 N N . VAL A 1 168 ? -10.632 6.810 -1.466 1.00 75.88 168 VAL A N 1
ATOM 1313 C CA . VAL A 1 168 ? -11.043 6.934 -2.865 1.00 75.88 168 VAL A CA 1
ATOM 1314 C C . VAL A 1 168 ? -10.446 8.221 -3.413 1.00 75.88 168 VAL A C 1
ATOM 1316 O O . VAL A 1 168 ? -11.133 9.230 -3.588 1.00 75.88 168 VAL A O 1
ATOM 1319 N N . THR A 1 169 ? -9.146 8.216 -3.681 1.00 63.91 169 THR A N 1
ATOM 1320 C CA . THR A 1 169 ? -8.560 9.201 -4.590 1.00 63.91 169 THR A CA 1
ATOM 1321 C C . THR A 1 169 ? -8.799 8.760 -6.027 1.00 63.91 169 THR A C 1
ATOM 1323 O O . THR A 1 169 ? -8.982 7.579 -6.316 1.00 63.91 169 THR A O 1
ATOM 1326 N N . ARG A 1 170 ? -8.918 9.729 -6.946 1.00 49.09 170 ARG A N 1
ATOM 1327 C CA . ARG A 1 170 ? -9.222 9.462 -8.360 1.00 49.09 170 ARG A CA 1
ATOM 1328 C C . ARG A 1 170 ? -8.164 8.513 -8.940 1.00 49.09 170 ARG A C 1
ATOM 1330 O O . ARG A 1 170 ? -7.098 8.969 -9.340 1.00 49.09 170 ARG A O 1
ATOM 1337 N N . GLY A 1 171 ? -8.485 7.223 -9.016 1.00 46.09 171 GLY A N 1
ATOM 1338 C CA . GLY A 1 171 ? -7.787 6.270 -9.870 1.00 46.09 171 GLY A CA 1
ATOM 1339 C C . GLY A 1 171 ? -7.835 6.749 -11.319 1.00 46.09 171 GLY A C 1
ATOM 1340 O O . GLY A 1 171 ? -8.708 7.543 -11.684 1.00 46.09 171 GLY A O 1
ATOM 1341 N N . THR A 1 172 ? -6.853 6.312 -12.108 1.00 38.34 172 THR A N 1
ATOM 1342 C CA . THR A 1 172 ? -6.632 6.609 -13.529 1.00 38.34 172 THR A CA 1
ATOM 1343 C C . THR A 1 172 ? -7.906 7.077 -14.230 1.00 38.34 172 THR A C 1
ATOM 1345 O O . THR A 1 172 ? -8.854 6.305 -14.385 1.00 38.34 172 THR A O 1
ATOM 1348 N N . LYS A 1 173 ? -7.949 8.350 -14.655 1.00 34.25 173 LYS A N 1
ATOM 1349 C CA . LYS A 1 173 ? -8.996 8.808 -15.571 1.00 34.25 173 LYS A CA 1
ATOM 1350 C C . LYS A 1 173 ? -8.971 7.866 -16.776 1.00 34.25 173 LYS A C 1
ATOM 1352 O O . LYS A 1 173 ? -7.998 7.873 -17.530 1.00 34.25 173 LYS A O 1
ATOM 1357 N N . GLY A 1 174 ? -10.028 7.078 -16.962 1.00 30.91 174 GLY A N 1
ATOM 1358 C CA . GLY A 1 174 ? -10.336 6.538 -18.278 1.00 30.91 174 GLY A CA 1
ATOM 1359 C C . GLY A 1 174 ? -10.315 7.704 -19.264 1.00 30.91 174 GLY A C 1
ATOM 1360 O O . GLY A 1 174 ? -10.894 8.748 -18.967 1.00 30.91 174 GLY A O 1
ATOM 1361 N N . ALA A 1 175 ? -9.540 7.540 -20.336 1.00 32.44 175 ALA A N 1
ATOM 1362 C CA . ALA A 1 175 ? -9.425 8.403 -21.506 1.00 32.44 175 ALA A CA 1
ATOM 1363 C C . ALA A 1 175 ? -10.288 9.682 -21.468 1.00 32.44 175 ALA A C 1
ATOM 1365 O O . ALA A 1 175 ? -11.493 9.640 -21.714 1.00 32.44 175 ALA A O 1
ATOM 1366 N N . ASP A 1 176 ? -9.650 10.834 -21.230 1.00 26.56 176 ASP A N 1
ATOM 1367 C CA . ASP A 1 176 ? -10.168 12.103 -21.747 1.00 26.56 176 ASP A CA 1
ATOM 1368 C C . ASP A 1 176 ? -10.151 11.952 -23.283 1.00 26.56 176 ASP A C 1
ATOM 1370 O O . ASP A 1 176 ? -9.113 12.112 -23.922 1.00 26.56 176 ASP A O 1
ATOM 1374 N N . MET A 1 177 ? -11.280 11.538 -23.871 1.00 28.80 177 MET A N 1
ATOM 1375 C CA . MET A 1 177 ? -11.538 11.758 -25.291 1.00 28.80 177 MET A CA 1
ATOM 1376 C C . MET A 1 177 ? -11.790 13.256 -25.461 1.00 28.80 177 MET A C 1
ATOM 1378 O O . MET A 1 177 ? -12.891 13.750 -25.207 1.00 28.80 177 MET A O 1
ATOM 1382 N N . ARG A 1 178 ? -10.748 13.972 -25.870 1.00 32.81 178 ARG A N 1
ATOM 1383 C CA . ARG A 1 178 ? -10.869 15.207 -26.639 1.00 32.81 178 ARG A CA 1
ATOM 1384 C C . ARG A 1 178 ? -10.052 15.067 -27.906 1.00 32.81 178 ARG A C 1
ATOM 1386 O O . ARG A 1 178 ? -8.923 14.542 -27.800 1.00 32.81 178 ARG A O 1
#

pLDDT: mean 82.27, std 15.94, range [26.56, 97.44]

Radius of gyration: 16.7 Å; chains: 1; bounding box: 38×34×45 Å